Protein AF-D7UWN8-F1 (afdb_monomer)

Solvent-accessible surface area (backbone atoms only — not comparable to full-atom values): 7607 Å² total; per-residue (Å²): 136,83,93,73,62,66,60,75,59,48,50,57,53,52,52,52,53,51,51,53,51,52,51,51,53,51,54,52,52,52,53,51,53,53,51,50,54,53,48,54,55,41,51,56,38,53,50,51,31,46,48,70,38,28,57,88,56,80,45,78,46,80,75,50,75,49,68,49,99,89,58,34,33,40,41,31,31,25,33,66,93,35,80,71,32,24,37,37,37,47,28,50,83,90,56,77,52,41,83,48,66,51,63,29,75,67,37,57,70,33,39,30,81,91,27,66,91,53,68,69,37,33,70,59,55,53,52,55,53,52,56,65,70,75,108

Structure (mmCIF, N/CA/C/O backbone):
data_AF-D7UWN8-F1
#
_entry.id   AF-D7UWN8-F1
#
loop_
_atom_site.group_PDB
_atom_site.id
_atom_site.type_symbol
_atom_site.label_atom_id
_atom_site.label_alt_id
_atom_site.label_comp_id
_atom_site.label_asym_id
_atom_site.label_entity_id
_atom_site.label_seq_id
_atom_site.pdbx_PDB_ins_code
_atom_site.Cartn_x
_atom_site.Cartn_y
_atom_site.Cartn_z
_atom_site.occupancy
_atom_site.B_iso_or_equiv
_atom_site.auth_seq_id
_atom_site.auth_comp_id
_atom_site.auth_asym_id
_atom_site.auth_atom_id
_atom_site.pdbx_PDB_model_num
ATOM 1 N N . MET A 1 1 ? 42.105 -10.490 -56.380 1.00 43.16 1 MET A N 1
ATOM 2 C CA . MET A 1 1 ? 40.984 -9.986 -55.557 1.00 43.16 1 MET A CA 1
ATOM 3 C C . MET A 1 1 ? 41.370 -10.121 -54.083 1.00 43.16 1 MET A C 1
ATOM 5 O O . MET A 1 1 ? 41.343 -11.221 -53.554 1.00 43.16 1 MET A O 1
ATOM 9 N N . LYS A 1 2 ? 41.886 -9.057 -53.446 1.00 44.09 2 LYS A N 1
ATOM 10 C CA . LYS A 1 2 ? 42.324 -9.095 -52.036 1.00 44.09 2 LYS A CA 1
ATOM 11 C C . LYS A 1 2 ? 41.162 -8.644 -51.147 1.00 44.09 2 LYS A C 1
ATOM 13 O O . LYS A 1 2 ? 40.975 -7.447 -50.966 1.00 44.09 2 LYS A O 1
ATOM 18 N N . LEU A 1 3 ? 40.406 -9.588 -50.585 1.00 56.59 3 LEU A N 1
ATOM 19 C CA . LEU A 1 3 ? 39.522 -9.336 -49.440 1.00 56.59 3 LEU A CA 1
ATOM 20 C C . LEU A 1 3 ? 40.404 -9.047 -48.214 1.00 56.59 3 LEU A C 1
ATOM 22 O O . LEU A 1 3 ? 40.681 -9.928 -47.408 1.00 56.59 3 LEU A O 1
ATOM 26 N N . LYS A 1 4 ? 40.961 -7.835 -48.125 1.00 58.00 4 LYS A N 1
ATOM 27 C CA . LYS A 1 4 ? 41.888 -7.451 -47.056 1.00 58.00 4 LYS A CA 1
ATOM 28 C C . LYS A 1 4 ? 41.197 -6.489 -46.087 1.00 58.00 4 LYS A C 1
ATOM 30 O O . LYS A 1 4 ? 40.949 -5.342 -46.424 1.00 58.00 4 LYS A O 1
ATOM 35 N N . ASN A 1 5 ? 41.015 -6.964 -44.853 1.00 61.62 5 ASN A N 1
ATOM 36 C CA . ASN A 1 5 ? 40.920 -6.193 -43.604 1.00 61.62 5 ASN A CA 1
ATOM 37 C C . ASN A 1 5 ? 39.628 -5.437 -43.240 1.00 61.62 5 ASN A C 1
ATOM 39 O O . ASN A 1 5 ? 39.667 -4.679 -42.272 1.00 61.62 5 ASN A O 1
ATOM 43 N N . ASN A 1 6 ? 38.477 -5.698 -43.861 1.00 63.41 6 ASN A N 1
ATOM 44 C CA . ASN A 1 6 ? 37.209 -5.099 -43.399 1.00 63.41 6 ASN A CA 1
ATOM 45 C C . ASN A 1 6 ? 36.906 -5.471 -41.929 1.00 63.41 6 ASN A C 1
ATOM 47 O O . ASN A 1 6 ? 36.439 -4.642 -41.156 1.00 63.41 6 ASN A O 1
ATOM 51 N N . TYR A 1 7 ? 37.298 -6.677 -41.498 1.00 69.06 7 TYR A N 1
ATOM 52 C CA . TYR A 1 7 ? 37.172 -7.140 -40.111 1.00 69.06 7 TYR A CA 1
ATOM 53 C C . TYR A 1 7 ? 37.926 -6.281 -39.086 1.00 69.06 7 TYR A C 1
ATOM 55 O O . TYR A 1 7 ? 37.466 -6.159 -37.959 1.00 69.06 7 TYR A O 1
ATOM 63 N N . ARG A 1 8 ? 39.042 -5.630 -39.452 1.00 75.44 8 ARG A N 1
ATOM 64 C CA . ARG A 1 8 ? 39.801 -4.781 -38.509 1.00 75.44 8 ARG A CA 1
ATOM 65 C C . ARG A 1 8 ? 39.021 -3.529 -38.097 1.00 75.44 8 ARG A C 1
ATOM 67 O O . ARG A 1 8 ? 39.285 -2.995 -37.029 1.00 75.44 8 ARG A O 1
ATOM 74 N N . ILE A 1 9 ? 38.072 -3.089 -38.928 1.00 78.94 9 ILE A N 1
ATOM 75 C CA . ILE A 1 9 ? 37.177 -1.954 -38.659 1.00 78.94 9 ILE A CA 1
ATOM 76 C C . ILE A 1 9 ? 35.808 -2.450 -38.164 1.00 78.94 9 ILE A C 1
ATOM 78 O O . ILE A 1 9 ? 35.222 -1.848 -37.273 1.00 78.94 9 ILE A O 1
ATOM 82 N N . ILE A 1 10 ? 35.313 -3.581 -38.676 1.00 84.75 10 ILE A N 1
ATOM 83 C CA . ILE A 1 10 ? 34.007 -4.141 -38.288 1.00 84.75 10 ILE A CA 1
ATOM 84 C C . ILE A 1 10 ? 34.018 -4.704 -36.855 1.00 84.75 10 ILE A C 1
ATOM 86 O O . ILE A 1 10 ? 33.056 -4.502 -36.120 1.00 84.75 10 ILE A O 1
ATOM 90 N N . ILE A 1 11 ? 35.096 -5.376 -36.431 1.00 87.12 11 ILE A N 1
ATOM 91 C CA . ILE A 1 11 ? 35.210 -5.960 -35.082 1.00 87.12 11 ILE A CA 1
ATOM 92 C C . ILE A 1 11 ? 35.078 -4.905 -33.969 1.00 87.12 11 ILE A C 1
ATOM 94 O O . ILE A 1 11 ? 34.261 -5.126 -33.076 1.00 87.12 11 ILE A O 1
ATOM 98 N N . PRO A 1 12 ? 35.806 -3.766 -33.980 1.00 87.06 12 PRO A N 1
ATOM 99 C CA . PRO A 1 12 ? 35.641 -2.763 -32.931 1.00 87.06 12 PRO A CA 1
ATOM 100 C C . PRO A 1 12 ? 34.242 -2.135 -32.943 1.00 87.06 12 PRO A C 1
ATOM 102 O O . PRO A 1 12 ? 33.688 -1.922 -31.873 1.00 87.06 12 PRO A O 1
ATOM 105 N N . ILE A 1 13 ? 33.626 -1.927 -34.115 1.00 89.50 13 ILE A N 1
ATOM 106 C CA . ILE A 1 13 ? 32.245 -1.420 -34.211 1.00 89.50 13 ILE A CA 1
ATOM 107 C C . ILE A 1 13 ? 31.258 -2.397 -33.555 1.00 89.50 13 ILE A C 1
ATOM 109 O O . ILE A 1 13 ? 30.434 -1.985 -32.740 1.00 89.50 13 ILE A O 1
ATOM 113 N N . LEU A 1 14 ? 31.363 -3.694 -33.858 1.00 90.69 14 LEU A N 1
ATOM 114 C CA . LEU A 1 14 ? 30.528 -4.727 -33.235 1.00 90.69 14 LEU A CA 1
ATOM 115 C C . LEU A 1 14 ? 30.757 -4.810 -31.722 1.00 90.69 14 LEU A C 1
ATOM 117 O O . LEU A 1 14 ? 29.793 -4.926 -30.969 1.00 90.69 14 LEU A O 1
ATOM 121 N N . ALA A 1 15 ? 32.008 -4.705 -31.271 1.00 90.31 15 ALA A N 1
ATOM 122 C CA . ALA A 1 15 ? 32.336 -4.687 -29.849 1.00 90.31 15 ALA A CA 1
ATOM 123 C C . ALA A 1 15 ? 31.722 -3.469 -29.138 1.00 90.31 15 ALA A C 1
ATOM 125 O O . ALA A 1 15 ? 31.146 -3.617 -28.063 1.00 90.31 15 ALA A O 1
ATOM 126 N N . THR A 1 16 ? 31.771 -2.280 -29.748 1.00 90.88 16 THR A N 1
ATOM 127 C CA . THR A 1 16 ? 31.125 -1.076 -29.207 1.00 90.88 16 THR A CA 1
ATOM 128 C C . THR A 1 16 ? 29.606 -1.231 -29.127 1.00 90.88 16 THR A C 1
ATOM 130 O O . THR A 1 16 ? 29.025 -0.899 -28.096 1.00 90.88 16 THR A O 1
ATOM 133 N N . ILE A 1 17 ? 28.959 -1.782 -30.161 1.00 92.81 17 ILE A N 1
ATOM 134 C CA . ILE A 1 17 ? 27.511 -2.058 -30.145 1.00 92.81 17 ILE A CA 1
ATOM 135 C C . ILE A 1 17 ? 27.161 -3.022 -29.004 1.00 92.81 17 ILE A C 1
ATOM 137 O O . ILE A 1 17 ? 26.215 -2.772 -28.257 1.00 92.81 17 ILE A O 1
ATOM 141 N N . LEU A 1 18 ? 27.951 -4.084 -28.825 1.00 93.00 18 LEU A N 1
ATOM 142 C CA . LEU A 1 18 ? 27.753 -5.053 -27.748 1.00 93.00 18 LEU A CA 1
ATOM 143 C C . LEU A 1 18 ? 27.838 -4.386 -26.364 1.00 93.00 18 LEU A C 1
ATOM 145 O O . LEU A 1 18 ? 26.988 -4.629 -25.513 1.00 93.00 18 LEU A O 1
ATOM 149 N N . ILE A 1 19 ? 28.820 -3.502 -26.153 1.00 92.69 19 ILE A N 1
ATOM 150 C CA . ILE A 1 19 ? 28.983 -2.757 -24.895 1.00 92.69 19 ILE A CA 1
ATOM 151 C C . ILE A 1 19 ? 27.768 -1.861 -24.624 1.00 92.69 19 ILE A C 1
ATOM 153 O O . ILE A 1 19 ? 27.266 -1.851 -23.503 1.00 92.69 19 ILE A O 1
ATOM 157 N N . VAL A 1 20 ? 27.256 -1.144 -25.631 1.00 92.81 20 VAL A N 1
ATOM 158 C CA . VAL A 1 20 ? 26.068 -0.283 -25.471 1.00 92.81 20 VAL A CA 1
ATOM 159 C C . VAL A 1 20 ? 24.833 -1.103 -25.090 1.00 92.81 20 VAL A C 1
ATOM 161 O O .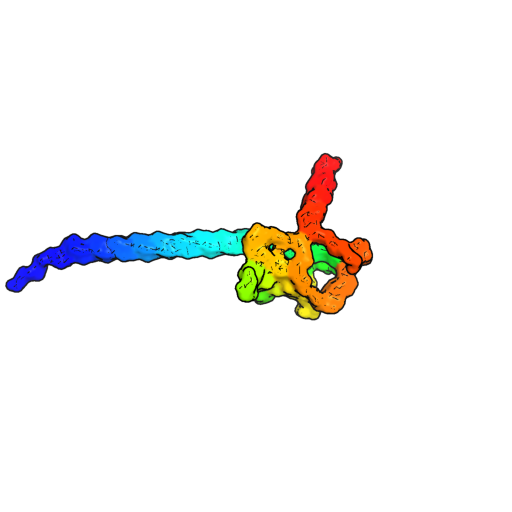 VAL A 1 20 ? 24.095 -0.697 -24.194 1.00 92.81 20 VAL A O 1
ATOM 164 N N . ILE A 1 21 ? 24.628 -2.270 -25.709 1.00 93.19 21 ILE A N 1
ATOM 165 C CA . ILE A 1 21 ? 23.515 -3.173 -25.374 1.00 93.19 21 ILE A CA 1
ATOM 166 C C . ILE A 1 21 ? 23.639 -3.675 -23.931 1.00 93.19 21 ILE A C 1
ATOM 168 O O . ILE A 1 21 ? 22.659 -3.640 -23.188 1.00 93.19 21 ILE A O 1
ATOM 172 N N . LEU A 1 22 ? 24.836 -4.098 -23.511 1.00 93.19 22 LEU A N 1
ATOM 173 C CA . LEU A 1 22 ? 25.078 -4.576 -22.146 1.00 93.19 22 LEU A CA 1
ATOM 174 C C . LEU A 1 22 ? 24.841 -3.476 -21.102 1.00 93.19 22 LEU A C 1
ATOM 176 O O . LEU A 1 22 ? 24.178 -3.721 -20.096 1.00 93.19 22 LEU A O 1
ATOM 180 N N . LEU A 1 23 ? 25.328 -2.255 -21.352 1.00 92.50 23 LEU A N 1
ATOM 181 C CA . LEU A 1 23 ? 25.104 -1.108 -20.467 1.00 92.50 23 LEU A CA 1
ATOM 182 C C . LEU A 1 23 ? 23.622 -0.712 -20.406 1.00 92.50 23 LEU A C 1
ATOM 184 O O . LEU A 1 23 ? 23.109 -0.441 -19.321 1.00 92.50 23 LEU A O 1
ATOM 188 N N . GLY A 1 24 ? 22.926 -0.711 -21.548 1.00 90.88 24 GLY A N 1
ATOM 189 C CA . GLY A 1 24 ? 21.490 -0.438 -21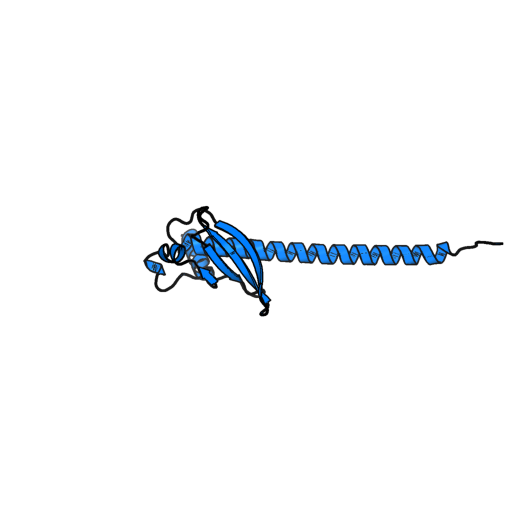.617 1.00 90.88 24 GLY A CA 1
ATOM 190 C C . GLY A 1 24 ? 20.665 -1.470 -20.847 1.00 90.88 24 GLY A C 1
ATOM 191 O O . GLY A 1 24 ? 19.816 -1.096 -20.038 1.00 90.88 24 GLY A O 1
ATOM 192 N N . GLY A 1 25 ? 20.969 -2.758 -21.034 1.00 91.50 25 GLY A N 1
ATOM 193 C CA . GLY A 1 25 ? 20.330 -3.852 -20.301 1.00 91.50 25 GLY A CA 1
ATOM 194 C C . GLY A 1 25 ? 20.568 -3.765 -18.793 1.00 91.50 25 GLY A C 1
ATOM 195 O O . GLY A 1 25 ? 19.623 -3.879 -18.015 1.00 91.50 25 GLY A O 1
ATOM 196 N N . TRP A 1 26 ? 21.802 -3.481 -18.368 1.00 92.31 26 TRP A N 1
ATOM 197 C CA . TRP A 1 26 ? 22.127 -3.303 -16.950 1.00 92.31 26 TRP A CA 1
ATOM 198 C C . TRP A 1 26 ? 21.384 -2.118 -16.317 1.00 92.31 26 TRP A C 1
ATOM 200 O O . TRP A 1 26 ? 20.832 -2.246 -15.224 1.00 92.31 26 TRP A O 1
ATOM 210 N N . HIS A 1 27 ? 21.313 -0.980 -17.014 1.00 90.44 27 HIS A N 1
ATOM 211 C CA . HIS A 1 27 ? 20.596 0.206 -16.535 1.00 90.44 27 HIS A CA 1
ATOM 212 C C . HIS A 1 27 ? 19.090 -0.035 -16.389 1.00 90.44 27 HIS A C 1
ATOM 214 O O . HIS A 1 27 ? 18.497 0.369 -15.389 1.00 90.44 27 HIS A O 1
ATOM 220 N N . MET A 1 28 ? 18.470 -0.716 -17.359 1.00 89.19 28 MET A N 1
ATOM 221 C CA . MET A 1 28 ? 17.060 -1.107 -17.271 1.00 89.19 28 MET A CA 1
ATOM 222 C C . MET A 1 28 ? 16.809 -2.042 -16.089 1.00 89.19 28 MET A C 1
ATOM 224 O O . MET A 1 28 ? 15.899 -1.789 -15.304 1.00 89.19 28 MET A O 1
ATOM 228 N N . HIS A 1 29 ? 17.650 -3.064 -15.922 1.00 89.00 29 HIS A N 1
ATOM 229 C CA . HIS A 1 29 ? 17.496 -4.030 -14.840 1.00 89.00 29 HIS A CA 1
ATOM 230 C C . HIS A 1 29 ? 17.622 -3.378 -13.457 1.00 89.00 29 HIS A C 1
ATOM 232 O O . HIS A 1 29 ? 16.833 -3.655 -12.559 1.00 89.00 29 HIS A O 1
ATOM 238 N N . LYS A 1 30 ? 18.571 -2.449 -13.287 1.00 89.50 30 LYS A N 1
ATOM 239 C CA . LYS A 1 30 ? 18.717 -1.702 -12.033 1.00 89.50 30 LYS A CA 1
ATOM 240 C C . LYS A 1 30 ? 17.470 -0.868 -11.710 1.00 89.50 30 LYS A C 1
ATOM 242 O O . LYS A 1 30 ? 17.014 -0.874 -10.571 1.00 89.50 30 LYS A O 1
ATOM 247 N N . LYS A 1 31 ? 16.901 -0.180 -12.705 1.00 87.00 31 LYS A N 1
ATOM 248 C CA . LYS A 1 31 ? 15.661 0.595 -12.527 1.00 87.00 31 LYS A CA 1
ATOM 249 C C . LYS A 1 31 ? 14.468 -0.280 -12.152 1.00 87.00 31 LYS A C 1
ATOM 251 O O . LYS A 1 31 ? 13.633 0.139 -11.357 1.00 87.00 31 LYS A O 1
ATOM 256 N N . GLU A 1 32 ? 14.380 -1.469 -12.736 1.00 87.12 32 GLU A N 1
ATOM 257 C CA . GLU A 1 32 ? 13.332 -2.436 -12.418 1.00 87.12 32 GLU A CA 1
ATOM 258 C C . GLU A 1 32 ? 13.437 -2.899 -10.960 1.00 87.12 32 GLU A C 1
ATOM 260 O O . GLU A 1 32 ? 12.459 -2.793 -10.225 1.00 87.12 32 GLU A O 1
ATOM 265 N N . GLN A 1 33 ? 14.640 -3.259 -10.498 1.00 88.56 33 GLN A N 1
ATOM 266 C CA . GLN A 1 33 ? 14.876 -3.618 -9.094 1.00 88.56 33 GLN A CA 1
ATOM 267 C C . GLN A 1 33 ? 14.539 -2.479 -8.119 1.00 88.56 33 GLN A C 1
ATOM 269 O O . GLN A 1 33 ? 13.932 -2.709 -7.074 1.00 88.56 33 GLN A O 1
ATOM 274 N N . GLU A 1 34 ? 14.916 -1.238 -8.442 1.00 85.94 34 GLU A N 1
ATOM 275 C CA . GLU A 1 34 ? 14.570 -0.070 -7.621 1.00 85.94 34 GLU A CA 1
A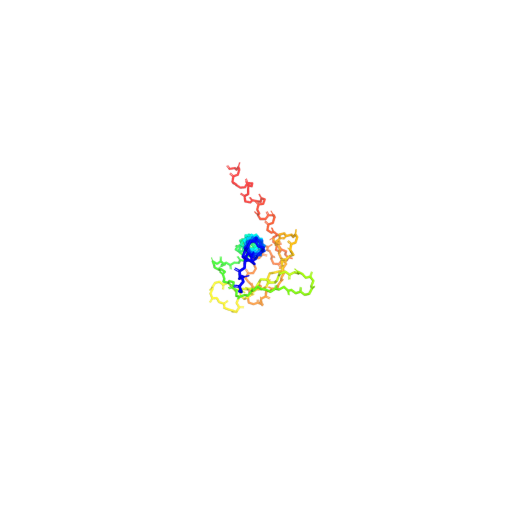TOM 276 C C . GLU A 1 34 ? 13.047 0.115 -7.529 1.00 85.94 34 GLU A C 1
ATOM 278 O O . GLU A 1 34 ? 12.515 0.361 -6.444 1.00 85.94 34 GLU A O 1
ATOM 283 N N . LYS A 1 35 ? 12.332 -0.063 -8.646 1.00 85.56 35 LYS A N 1
ATOM 284 C CA . LYS A 1 35 ? 10.868 0.013 -8.691 1.00 85.56 35 LYS A CA 1
ATOM 285 C C . LYS A 1 35 ? 10.215 -1.088 -7.853 1.0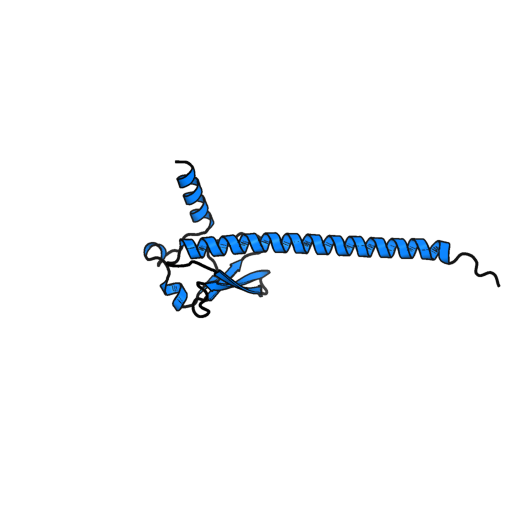0 85.56 35 LYS A C 1
ATOM 287 O O . LYS A 1 35 ? 9.294 -0.794 -7.093 1.00 85.56 35 LYS A O 1
ATOM 292 N N . GLU A 1 36 ? 10.690 -2.327 -7.958 1.00 88.19 36 GLU A N 1
ATOM 293 C CA . GLU A 1 36 ? 10.198 -3.450 -7.151 1.00 88.19 36 GLU A CA 1
ATOM 294 C C . GLU A 1 36 ? 10.403 -3.201 -5.654 1.00 88.19 36 GLU A C 1
ATOM 296 O O . GLU A 1 36 ? 9.471 -3.354 -4.866 1.00 88.19 36 GLU A O 1
ATOM 301 N N . ALA A 1 37 ? 11.587 -2.729 -5.253 1.00 89.62 37 ALA A N 1
ATOM 302 C CA . ALA A 1 37 ? 11.880 -2.424 -3.855 1.00 89.62 37 ALA A CA 1
ATOM 303 C C . ALA A 1 37 ? 10.975 -1.312 -3.294 1.00 89.62 37 ALA A C 1
ATOM 305 O O . ALA A 1 37 ? 10.499 -1.403 -2.157 1.00 89.62 37 ALA A O 1
ATOM 306 N N . ILE A 1 38 ? 10.708 -0.266 -4.087 1.00 89.00 38 ILE A N 1
ATOM 307 C CA . ILE A 1 38 ? 9.757 0.790 -3.717 1.00 89.00 38 ILE A CA 1
ATOM 308 C C . ILE A 1 38 ? 8.357 0.196 -3.557 1.00 89.00 38 ILE A C 1
ATOM 310 O O . ILE A 1 38 ? 7.704 0.452 -2.549 1.00 89.00 38 ILE A O 1
ATOM 314 N N . LEU A 1 39 ? 7.905 -0.624 -4.502 1.00 90.75 39 LEU A N 1
ATOM 315 C CA . LEU A 1 39 ? 6.575 -1.220 -4.467 1.00 90.75 39 LEU A CA 1
ATOM 316 C C . LEU A 1 39 ? 6.373 -2.137 -3.250 1.00 90.75 39 LEU A C 1
ATOM 318 O O . LEU A 1 39 ? 5.363 -2.015 -2.558 1.00 90.75 39 LEU A O 1
ATOM 322 N N . GLU A 1 40 ? 7.333 -3.007 -2.941 1.00 93.75 40 GLU A N 1
ATOM 323 C CA . GLU A 1 40 ? 7.261 -3.902 -1.777 1.00 93.75 40 GLU A CA 1
ATOM 324 C C . GLU A 1 40 ? 7.202 -3.127 -0.454 1.00 93.75 40 GLU A C 1
ATOM 326 O O . GLU A 1 40 ? 6.438 -3.463 0.462 1.00 93.75 40 GLU A O 1
ATOM 331 N N . LYS A 1 41 ? 7.933 -2.009 -0.370 1.00 95.12 41 LYS A N 1
ATOM 332 C CA . LYS A 1 41 ? 7.828 -1.086 0.764 1.00 95.12 41 LYS A CA 1
ATOM 333 C C . LYS A 1 41 ? 6.417 -0.505 0.885 1.00 95.12 41 LYS A C 1
ATOM 335 O O . LYS A 1 41 ? 5.905 -0.401 1.998 1.00 95.12 41 LYS A O 1
ATOM 340 N N . GLN A 1 42 ? 5.780 -0.126 -0.220 1.00 96.88 42 GLN A N 1
ATOM 341 C CA . GLN A 1 42 ? 4.429 0.447 -0.198 1.00 96.88 42 GLN A CA 1
ATOM 342 C C . GLN A 1 42 ? 3.379 -0.607 0.165 1.00 96.88 42 GLN A C 1
ATOM 344 O O . GLN A 1 42 ? 2.537 -0.342 1.022 1.00 96.88 42 GLN A O 1
ATOM 349 N N . LYS A 1 43 ? 3.494 -1.832 -0.364 1.00 97.12 43 LYS A N 1
ATOM 350 C CA . LYS A 1 43 ? 2.657 -2.975 0.038 1.00 97.12 43 LYS A CA 1
ATOM 351 C C . LYS A 1 43 ? 2.712 -3.212 1.547 1.00 97.12 43 LYS A C 1
ATOM 353 O O . LYS A 1 43 ? 1.677 -3.211 2.207 1.00 97.12 43 LYS A O 1
ATOM 358 N N . SER A 1 44 ? 3.915 -3.264 2.122 1.00 97.19 44 SER A N 1
ATOM 359 C CA . SER A 1 44 ? 4.103 -3.431 3.573 1.00 97.19 44 SER A CA 1
ATOM 360 C C . SER A 1 44 ? 3.396 -2.343 4.396 1.00 97.19 44 SER A C 1
ATOM 362 O O . SER A 1 44 ? 2.872 -2.595 5.482 1.00 97.19 44 SER A O 1
ATOM 364 N N . ARG A 1 45 ? 3.361 -1.107 3.886 1.00 98.19 45 ARG A N 1
ATOM 365 C CA . ARG A 1 45 ? 2.687 0.019 4.547 1.00 98.19 45 ARG A CA 1
ATOM 366 C C . ARG A 1 45 ? 1.171 -0.048 4.427 1.00 98.19 45 ARG A C 1
ATOM 368 O O . ARG A 1 45 ? 0.487 0.244 5.405 1.00 98.19 45 ARG A O 1
ATOM 375 N N . ILE A 1 46 ? 0.663 -0.449 3.265 1.00 98.50 46 ILE A N 1
ATOM 376 C CA . ILE A 1 46 ? -0.762 -0.719 3.038 1.00 98.50 46 ILE A CA 1
ATOM 377 C C . ILE A 1 46 ? -1.233 -1.826 3.988 1.00 98.50 46 ILE A C 1
ATOM 379 O O . ILE A 1 46 ? -2.250 -1.681 4.665 1.00 98.50 46 ILE A O 1
ATOM 383 N N . GLU A 1 47 ? -0.450 -2.897 4.119 1.00 98.44 47 GLU A N 1
ATOM 384 C CA . GLU A 1 47 ? -0.750 -3.991 5.037 1.00 98.44 47 GLU A CA 1
ATOM 385 C C . GLU A 1 47 ? -0.800 -3.536 6.495 1.00 98.44 47 GLU A C 1
ATOM 387 O O . GLU A 1 47 ? -1.765 -3.835 7.205 1.00 98.44 47 GLU A O 1
ATOM 392 N N . LEU A 1 48 ? 0.194 -2.759 6.931 1.00 98.38 48 LEU A N 1
ATOM 393 C CA . LEU A 1 48 ? 0.205 -2.180 8.270 1.00 98.38 48 LEU A CA 1
ATOM 394 C C . LEU A 1 48 ? -1.025 -1.295 8.517 1.00 98.38 48 LEU A C 1
ATOM 396 O O . LEU A 1 48 ? -1.639 -1.386 9.579 1.00 98.38 48 LEU A O 1
ATOM 400 N N . PHE A 1 49 ? -1.403 -0.465 7.545 1.00 98.56 49 PHE A N 1
ATOM 401 C CA . PHE A 1 49 ? -2.566 0.411 7.646 1.00 98.56 49 PHE A CA 1
ATOM 402 C C . PHE A 1 49 ? -3.867 -0.366 7.849 1.00 98.56 49 PHE A C 1
ATOM 404 O O . PHE A 1 49 ? -4.591 -0.072 8.804 1.00 98.56 49 PHE A O 1
ATOM 411 N N . TYR A 1 50 ? -4.154 -1.362 7.005 1.00 98.50 50 TYR A N 1
ATOM 412 C CA . TYR A 1 50 ? -5.395 -2.133 7.110 1.00 98.50 50 TYR A CA 1
ATOM 413 C C . TYR A 1 50 ? -5.428 -2.978 8.385 1.00 98.50 50 TYR A C 1
ATOM 415 O O . TYR A 1 50 ? -6.400 -2.913 9.133 1.00 98.50 50 TYR A O 1
ATOM 423 N N . LYS A 1 51 ? -4.340 -3.687 8.719 1.00 98.00 51 LYS A N 1
ATOM 424 C CA . LYS A 1 51 ? -4.259 -4.475 9.965 1.00 98.00 51 LYS A CA 1
ATOM 425 C C . LYS A 1 51 ? -4.417 -3.626 11.225 1.00 98.00 51 LYS A C 1
ATOM 427 O O . LYS A 1 51 ? -4.950 -4.094 12.234 1.00 98.00 51 LYS A O 1
ATOM 432 N N . TYR A 1 52 ? -3.938 -2.385 11.197 1.00 97.81 52 TYR A N 1
ATOM 433 C CA . TYR A 1 52 ? -4.043 -1.495 12.343 1.00 97.81 52 TYR A CA 1
ATOM 434 C C . TYR A 1 52 ? -5.421 -0.840 12.447 1.00 97.81 52 TYR A C 1
ATOM 436 O O . TYR A 1 52 ? -5.969 -0.786 13.546 1.00 97.81 52 TYR A O 1
ATOM 444 N N . ASN A 1 53 ? -5.980 -0.340 11.343 1.00 98.25 53 ASN A N 1
ATOM 445 C CA . ASN A 1 53 ? -7.193 0.480 11.376 1.00 98.25 53 ASN A CA 1
ATOM 446 C C . ASN A 1 53 ? -8.501 -0.315 11.273 1.00 98.25 53 ASN A C 1
ATOM 448 O O . ASN A 1 53 ? -9.538 0.201 11.683 1.00 98.25 53 ASN A O 1
ATOM 452 N N . TYR A 1 54 ? -8.462 -1.548 10.769 1.00 98.25 54 TYR A N 1
ATOM 453 C CA . TYR A 1 54 ? -9.649 -2.359 10.500 1.00 98.25 54 TYR A CA 1
ATOM 454 C C . TYR A 1 54 ? -9.674 -3.607 11.388 1.00 98.25 54 TYR A C 1
ATOM 456 O O . TYR A 1 54 ? -8.643 -4.124 11.830 1.00 98.25 54 TYR A O 1
ATOM 464 N N . GLU A 1 55 ? -10.873 -4.079 11.696 1.00 97.88 55 GLU A N 1
ATOM 465 C CA . GLU A 1 55 ? -11.127 -5.260 12.504 1.00 97.88 55 GLU A CA 1
ATOM 466 C C . GLU A 1 55 ? -10.940 -6.532 11.675 1.00 97.88 55 GLU A C 1
ATOM 468 O O . GLU A 1 55 ? -11.406 -6.651 10.546 1.00 97.88 55 GLU A O 1
ATOM 473 N N . GLY A 1 56 ? -10.249 -7.517 12.249 1.00 97.25 56 GLY A N 1
ATOM 474 C CA . GLY A 1 56 ? -10.204 -8.866 11.684 1.00 97.25 56 GLY A CA 1
ATOM 475 C C . GLY A 1 56 ? -9.403 -9.030 10.388 1.00 97.25 56 GLY A C 1
ATOM 476 O O . GLY A 1 56 ? -9.487 -10.097 9.782 1.00 97.25 56 GLY A O 1
ATOM 477 N N . ILE A 1 57 ? -8.605 -8.046 9.965 1.00 98.12 57 ILE A N 1
ATOM 478 C CA . ILE A 1 57 ? -7.732 -8.186 8.790 1.00 98.12 57 ILE A CA 1
ATOM 479 C C . ILE A 1 57 ? -6.564 -9.126 9.105 1.00 98.12 57 ILE A C 1
ATOM 481 O O . ILE A 1 57 ? -5.715 -8.833 9.948 1.00 98.12 57 ILE A O 1
ATOM 485 N N . LYS A 1 58 ? -6.502 -10.261 8.405 1.00 97.00 58 LYS A N 1
ATOM 486 C CA . LYS A 1 58 ? -5.456 -11.286 8.562 1.00 97.00 58 LYS A CA 1
ATOM 487 C C . LYS A 1 58 ? -4.523 -11.339 7.361 1.00 97.00 58 LYS A C 1
ATOM 489 O O . LYS A 1 58 ? -3.312 -11.481 7.536 1.00 97.00 58 LYS A O 1
ATOM 494 N N . LYS A 1 59 ? -5.086 -11.206 6.160 1.00 97.00 59 LYS A N 1
ATOM 495 C CA . LYS A 1 59 ? -4.386 -11.361 4.883 1.00 97.00 59 LYS A CA 1
ATOM 496 C C . LYS A 1 59 ? -4.802 -10.264 3.913 1.00 97.00 59 LYS A C 1
ATOM 498 O O . LYS A 1 59 ? -5.958 -9.851 3.926 1.00 97.00 59 LYS A O 1
ATOM 503 N N . ILE A 1 60 ? -3.861 -9.843 3.077 1.00 98.19 60 ILE A N 1
ATOM 504 C CA . ILE A 1 60 ? -4.089 -8.972 1.925 1.00 98.19 60 ILE A CA 1
ATOM 505 C C . ILE A 1 60 ? -3.660 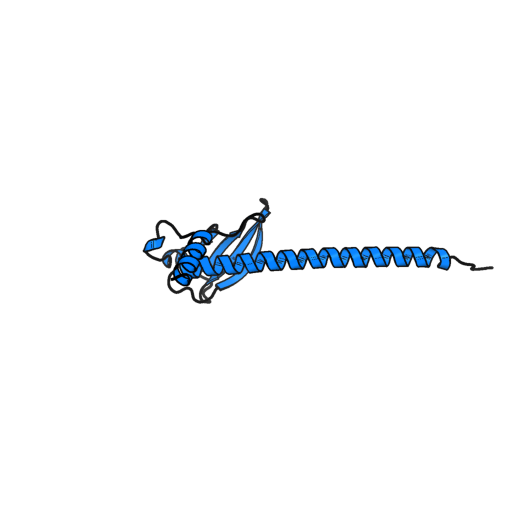-9.718 0.667 1.00 98.19 60 ILE A C 1
ATOM 507 O O . ILE A 1 60 ? -2.616 -10.373 0.665 1.00 98.19 60 ILE A O 1
ATOM 511 N N . THR A 1 61 ? -4.451 -9.590 -0.391 1.00 98.25 61 THR A N 1
ATOM 512 C CA . THR A 1 61 ? -4.122 -10.058 -1.734 1.00 98.25 61 THR A CA 1
ATOM 513 C C . THR A 1 61 ? -4.106 -8.858 -2.670 1.00 98.25 61 THR A C 1
ATOM 515 O O . THR A 1 61 ? -5.110 -8.166 -2.807 1.00 98.25 61 THR A O 1
ATOM 518 N N . TYR A 1 62 ? -2.964 -8.611 -3.307 1.00 97.69 62 TYR A N 1
ATOM 519 C CA . TYR A 1 62 ? -2.822 -7.575 -4.332 1.00 97.69 62 TYR A CA 1
ATOM 520 C C . TYR A 1 62 ? -3.247 -8.133 -5.688 1.00 97.69 62 TYR A C 1
ATOM 522 O O . TYR A 1 62 ? -2.911 -9.274 -6.009 1.00 97.69 62 TYR A O 1
ATOM 530 N N . THR A 1 63 ? -3.975 -7.336 -6.464 1.00 97.50 63 THR A N 1
ATOM 531 C CA . THR A 1 63 ? -4.605 -7.779 -7.718 1.00 97.50 63 THR A CA 1
ATOM 532 C C . THR A 1 63 ? -4.086 -7.036 -8.934 1.00 97.50 63 THR A C 1
ATOM 534 O O . THR A 1 63 ? -3.768 -7.682 -9.930 1.00 97.50 63 THR A O 1
ATOM 537 N N . ASP A 1 64 ? -3.928 -5.719 -8.833 1.00 97.19 64 ASP A N 1
ATOM 538 C CA . ASP A 1 64 ? -3.397 -4.900 -9.913 1.00 97.19 64 ASP A CA 1
ATOM 539 C C . ASP A 1 64 ? -2.583 -3.720 -9.381 1.00 97.19 64 ASP A C 1
ATOM 541 O O . ASP A 1 64 ? -2.717 -3.298 -8.227 1.00 97.19 64 ASP A O 1
ATOM 545 N N . ILE A 1 65 ? -1.691 -3.220 -10.236 1.00 95.12 65 ILE A N 1
ATOM 546 C CA . ILE A 1 65 ? -0.946 -1.990 -10.014 1.00 95.12 65 ILE A CA 1
ATOM 547 C C . ILE A 1 65 ? -0.867 -1.240 -11.334 1.00 95.12 65 ILE A C 1
ATOM 549 O O . ILE A 1 65 ? -0.183 -1.671 -12.267 1.00 95.12 65 ILE A O 1
ATOM 553 N N . HIS A 1 66 ? -1.462 -0.056 -11.372 1.00 94.69 66 HIS A N 1
ATOM 554 C CA . HIS A 1 66 ? -1.396 0.814 -12.537 1.00 94.69 66 HIS A CA 1
ATOM 555 C C . HIS A 1 66 ? -1.063 2.253 -12.143 1.00 94.69 66 HIS A C 1
ATOM 557 O O . HIS A 1 66 ? -1.082 2.637 -10.975 1.00 94.69 66 HIS A O 1
ATOM 563 N N . THR A 1 67 ? -0.687 3.058 -13.134 1.00 94.44 67 THR A N 1
ATOM 564 C CA . THR A 1 67 ? -0.348 4.471 -12.943 1.00 94.44 67 THR A CA 1
ATOM 565 C C . THR A 1 67 ? -1.383 5.325 -13.654 1.00 94.44 67 THR A C 1
ATOM 567 O O . THR A 1 67 ? -1.615 5.150 -14.850 1.00 94.44 67 THR A O 1
ATOM 570 N N . ILE A 1 68 ? -1.991 6.258 -12.929 1.00 93.62 68 ILE A N 1
ATOM 571 C CA . ILE A 1 68 ? -2.955 7.210 -13.495 1.00 93.62 68 ILE A CA 1
ATOM 572 C C . ILE A 1 68 ? -2.231 8.444 -14.074 1.00 93.62 68 ILE A C 1
ATOM 574 O O . ILE A 1 68 ? -1.051 8.646 -13.779 1.00 93.62 68 ILE A O 1
ATOM 578 N N . PRO A 1 69 ? -2.885 9.302 -14.889 1.00 95.62 69 PRO A N 1
ATOM 579 C CA . PRO A 1 69 ? -2.212 10.400 -15.599 1.00 95.62 69 PRO A CA 1
ATOM 580 C C . PRO A 1 69 ? -1.429 11.389 -14.724 1.00 95.62 69 PRO A C 1
ATOM 582 O O . PRO A 1 69 ? -0.512 12.039 -15.217 1.00 95.62 69 PRO A O 1
ATOM 585 N N . THR A 1 70 ? -1.761 11.504 -13.435 1.00 92.75 70 THR A N 1
ATOM 586 C CA . THR A 1 70 ? -1.031 12.339 -12.466 1.00 92.75 70 THR A CA 1
ATOM 587 C C . THR A 1 70 ? 0.307 11.740 -12.026 1.00 92.75 70 THR A C 1
ATOM 589 O O . THR A 1 70 ? 1.064 12.408 -11.330 1.00 92.75 70 THR A O 1
ATOM 592 N N . GLY A 1 71 ? 0.611 10.497 -12.409 1.00 89.94 71 GLY A N 1
ATOM 593 C CA . GLY A 1 71 ? 1.803 9.764 -11.977 1.00 89.94 71 GLY A CA 1
ATOM 594 C C . GLY A 1 71 ? 1.613 8.965 -10.686 1.00 89.94 71 GLY A C 1
ATOM 595 O O . GLY A 1 71 ? 2.522 8.237 -10.294 1.00 89.94 71 GLY A O 1
ATOM 596 N N . THR A 1 72 ? 0.445 9.052 -10.045 1.00 93.75 72 THR A N 1
ATOM 597 C CA . THR A 1 72 ? 0.103 8.264 -8.854 1.00 93.75 72 THR A CA 1
ATOM 598 C C . THR A 1 72 ? -0.017 6.784 -9.214 1.00 93.75 72 THR A C 1
ATOM 600 O O . THR A 1 72 ? -0.660 6.429 -10.205 1.00 93.75 72 THR A O 1
ATOM 603 N N . TYR A 1 73 ? 0.594 5.920 -8.407 1.00 94.62 73 TYR A N 1
ATOM 604 C CA . TYR A 1 73 ? 0.372 4.481 -8.475 1.00 94.62 73 TYR A CA 1
ATOM 605 C C . TYR A 1 73 ? -0.900 4.131 -7.711 1.00 94.62 73 TYR A C 1
ATOM 607 O O . TYR A 1 73 ? -1.019 4.463 -6.534 1.00 94.62 73 TYR A O 1
ATOM 615 N N . VAL A 1 74 ? -1.818 3.436 -8.367 1.00 97.12 74 VAL A N 1
ATOM 616 C CA . VAL A 1 74 ? -2.995 2.834 -7.745 1.00 97.12 74 VAL A CA 1
ATOM 617 C C . VAL A 1 74 ? -2.682 1.360 -7.541 1.00 97.12 74 VAL A C 1
ATOM 619 O O . VAL A 1 74 ? -2.366 0.651 -8.498 1.00 97.12 74 VAL A O 1
ATOM 622 N N . ILE A 1 75 ? -2.686 0.922 -6.283 1.00 97.69 75 ILE A N 1
ATOM 623 C CA . ILE A 1 75 ? -2.458 -0.473 -5.899 1.00 97.69 75 ILE A CA 1
ATOM 624 C C . ILE A 1 75 ? -3.791 -1.055 -5.442 1.00 97.69 75 ILE A C 1
ATOM 626 O O . ILE A 1 75 ? -4.293 -0.686 -4.381 1.00 97.69 75 ILE A O 1
ATOM 630 N N . GLU A 1 76 ? -4.328 -1.986 -6.219 1.00 98.38 76 GLU A N 1
ATOM 631 C CA . GLU A 1 76 ? -5.617 -2.620 -5.958 1.00 98.38 76 GLU A CA 1
ATOM 632 C C . GLU A 1 76 ? -5.440 -3.946 -5.220 1.00 98.38 76 GLU A C 1
ATOM 634 O O . GLU A 1 76 ? -4.498 -4.719 -5.457 1.00 98.38 76 GLU A O 1
ATOM 639 N N . GLY A 1 77 ? -6.387 -4.274 -4.353 1.00 98.50 77 GLY A N 1
ATOM 640 C CA . GLY A 1 77 ? -6.394 -5.552 -3.666 1.00 98.50 77 GLY A CA 1
ATOM 641 C C . GLY A 1 77 ? -7.665 -5.816 -2.887 1.00 98.50 77 GLY A C 1
ATOM 642 O O . GLY A 1 77 ? -8.616 -5.043 -2.897 1.00 98.50 77 GLY A O 1
ATOM 643 N N . TYR A 1 78 ? -7.666 -6.939 -2.185 1.00 98.69 78 TYR A N 1
ATOM 644 C CA . TYR A 1 78 ? -8.729 -7.314 -1.266 1.00 98.69 78 TYR A CA 1
ATOM 645 C C . TYR A 1 78 ? -8.161 -7.996 -0.026 1.00 98.69 78 TYR A C 1
ATOM 647 O O . TYR A 1 78 ? -7.003 -8.427 0.001 1.00 98.69 78 TYR A O 1
ATOM 655 N N . VAL A 1 79 ? -8.962 -8.071 1.032 1.00 98.56 79 VAL A N 1
ATOM 656 C CA . VAL A 1 79 ? -8.545 -8.644 2.317 1.00 98.56 79 VAL A CA 1
ATOM 657 C C . VAL A 1 79 ? -9.235 -9.976 2.600 1.00 98.56 79 VAL A C 1
ATOM 659 O O . VAL A 1 79 ? -10.301 -10.269 2.077 1.00 98.56 79 VAL A O 1
ATOM 662 N N . ASN A 1 80 ? -8.622 -10.791 3.461 1.00 98.06 80 ASN A N 1
ATOM 663 C CA . ASN A 1 80 ? -9.200 -12.028 4.009 1.00 98.06 80 ASN A CA 1
ATOM 664 C C . ASN A 1 80 ? -9.707 -13.048 2.976 1.00 98.06 80 ASN A C 1
ATOM 666 O O . ASN A 1 80 ? -10.594 -13.837 3.280 1.00 98.06 80 ASN A O 1
ATOM 670 N N . ASP A 1 81 ? -9.097 -13.065 1.791 1.00 97.56 81 ASP A N 1
ATOM 671 C CA . ASP A 1 81 ? -9.514 -13.917 0.676 1.00 97.56 81 ASP A CA 1
ATOM 672 C C . ASP A 1 81 ? -10.949 -13.658 0.175 1.00 97.56 81 ASP A C 1
ATOM 674 O O . ASP A 1 81 ? -11.535 -14.508 -0.491 1.00 97.56 81 ASP A O 1
ATOM 678 N N . ASP A 1 82 ? -11.485 -12.468 0.455 1.00 98.12 82 ASP A N 1
ATOM 679 C CA . ASP A 1 82 ? -12.832 -12.048 0.085 1.00 98.12 82 ASP A CA 1
ATOM 680 C C . ASP A 1 82 ? -12.785 -10.885 -0.926 1.00 98.12 82 ASP A C 1
ATOM 682 O O . ASP A 1 82 ? -12.452 -9.760 -0.545 1.00 98.12 82 ASP A O 1
ATOM 686 N N . PRO A 1 83 ? -13.109 -11.127 -2.211 1.00 97.12 83 PRO A N 1
ATOM 687 C CA . PRO A 1 83 ? -13.119 -10.091 -3.244 1.00 97.12 83 PRO A CA 1
ATOM 688 C C . PRO A 1 83 ? -14.123 -8.952 -3.013 1.00 97.12 83 PRO A C 1
ATOM 690 O O . PRO A 1 83 ? -13.980 -7.902 -3.642 1.00 97.12 83 PRO A O 1
ATOM 693 N N . GLU A 1 84 ? -15.131 -9.128 -2.148 1.00 98.19 84 GLU A N 1
ATOM 694 C CA . GLU A 1 84 ? -16.051 -8.042 -1.783 1.00 98.19 84 GLU A CA 1
ATOM 695 C C . GLU A 1 84 ? -15.359 -7.022 -0.873 1.00 98.19 84 GLU A C 1
ATOM 697 O O . GLU A 1 84 ? -15.631 -5.828 -0.966 1.00 98.19 84 GLU A O 1
ATOM 702 N N . LEU A 1 85 ? -14.376 -7.454 -0.076 1.00 98.56 85 LEU A N 1
ATOM 703 C CA . LEU A 1 85 ? -13.589 -6.602 0.816 1.00 98.56 85 LEU A CA 1
ATOM 704 C C . LEU A 1 85 ? -12.396 -5.961 0.090 1.00 98.56 85 LEU A C 1
ATOM 706 O O . LEU A 1 85 ? -11.234 -6.109 0.488 1.00 98.56 85 LEU A O 1
ATOM 710 N N . LYS A 1 86 ? -12.685 -5.261 -1.006 1.00 98.44 86 LYS A N 1
ATOM 711 C CA . LYS A 1 86 ? -11.683 -4.638 -1.883 1.00 98.44 86 LYS A CA 1
ATOM 712 C C . LYS A 1 86 ? -11.272 -3.234 -1.455 1.00 98.44 86 LYS A C 1
ATOM 714 O O . LYS A 1 86 ? -12.046 -2.512 -0.814 1.00 98.44 86 LYS A O 1
ATOM 719 N N . PHE A 1 87 ? -10.073 -2.851 -1.875 1.00 98.69 87 PHE A N 1
ATOM 720 C CA . PHE A 1 87 ? -9.508 -1.524 -1.724 1.00 98.69 87 PHE A CA 1
ATOM 721 C C . PHE A 1 87 ? -8.636 -1.121 -2.911 1.00 98.69 87 PHE A C 1
ATOM 723 O O . PHE A 1 87 ? -8.013 -1.972 -3.547 1.00 98.69 87 PHE A O 1
ATOM 730 N N . ASP A 1 88 ? -8.483 0.192 -3.047 1.00 97.88 88 ASP A N 1
ATOM 731 C CA . ASP A 1 88 ? -7.467 0.843 -3.861 1.00 97.88 88 ASP A CA 1
ATOM 732 C C . ASP A 1 88 ? -6.595 1.683 -2.928 1.00 97.88 88 ASP A C 1
ATOM 734 O O . ASP A 1 88 ? -7.095 2.337 -2.010 1.00 97.88 88 ASP A O 1
ATOM 738 N N . ALA A 1 89 ? -5.283 1.651 -3.124 1.00 98.12 89 ALA A N 1
ATOM 739 C CA . ALA A 1 89 ? -4.334 2.441 -2.358 1.00 98.12 89 ALA A CA 1
ATOM 740 C C . ALA A 1 89 ? -3.579 3.392 -3.285 1.00 98.12 89 ALA A C 1
ATOM 742 O O . ALA A 1 89 ? -2.813 2.951 -4.146 1.00 98.12 89 ALA A O 1
ATOM 743 N N . ASP A 1 90 ? -3.758 4.691 -3.057 1.00 97.06 90 ASP A N 1
ATOM 744 C CA . ASP A 1 90 ? -3.0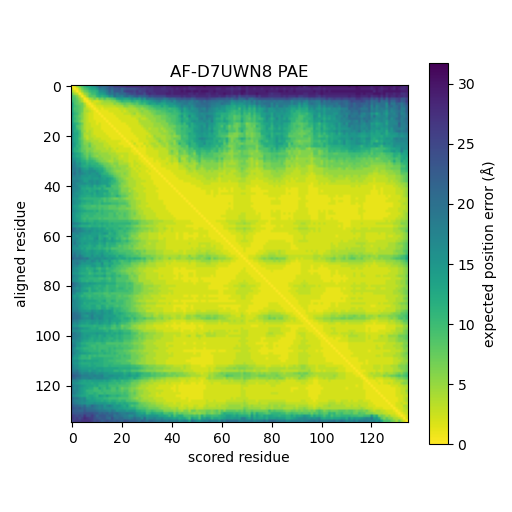95 5.728 -3.838 1.00 97.06 90 ASP A CA 1
ATOM 745 C C . ASP A 1 90 ? -1.711 6.002 -3.257 1.00 97.06 90 ASP A C 1
ATOM 747 O O . ASP A 1 90 ? -1.553 6.420 -2.101 1.00 97.06 90 ASP A O 1
ATOM 751 N N . VAL A 1 91 ? -0.694 5.781 -4.079 1.00 95.62 91 VAL A N 1
ATOM 752 C CA . VAL A 1 91 ? 0.705 5.950 -3.714 1.00 95.62 91 VAL A CA 1
ATOM 753 C C . VAL A 1 91 ? 1.355 6.951 -4.651 1.00 95.62 91 VAL A C 1
ATOM 755 O O . VAL A 1 91 ? 1.569 6.696 -5.836 1.00 95.62 91 VAL A O 1
ATOM 758 N N . ASP A 1 92 ? 1.700 8.104 -4.095 1.00 91.50 92 ASP A N 1
ATOM 759 C CA . ASP A 1 92 ? 2.510 9.090 -4.795 1.00 91.50 92 ASP A CA 1
ATOM 760 C C . ASP A 1 92 ? 3.944 8.544 -4.989 1.00 91.50 92 ASP A C 1
ATOM 762 O O . ASP A 1 92 ? 4.512 8.003 -4.034 1.00 91.50 92 ASP A O 1
ATOM 766 N N . PRO A 1 93 ? 4.538 8.657 -6.192 1.00 85.88 93 PRO A N 1
ATOM 767 C CA . PRO A 1 93 ? 5.901 8.195 -6.464 1.00 85.88 93 PRO A CA 1
ATOM 768 C C . PRO A 1 93 ? 6.960 8.794 -5.527 1.00 85.88 93 PRO A C 1
ATOM 770 O O . PRO A 1 93 ? 7.960 8.130 -5.247 1.00 85.88 93 PRO A O 1
ATOM 773 N N . ASP A 1 94 ? 6.737 10.009 -5.024 1.00 88.44 94 ASP A N 1
ATOM 774 C CA . ASP A 1 94 ? 7.706 10.757 -4.224 1.00 88.44 94 ASP A CA 1
ATOM 775 C C . ASP A 1 94 ? 7.486 10.598 -2.713 1.00 88.44 94 ASP A C 1
ATOM 777 O O . ASP A 1 94 ? 8.309 11.042 -1.904 1.00 88.44 94 ASP A O 1
ATOM 781 N N . THR A 1 95 ? 6.389 9.959 -2.292 1.00 92.94 95 THR A N 1
ATOM 782 C CA . THR A 1 95 ? 6.054 9.827 -0.870 1.00 92.94 95 THR A CA 1
ATOM 783 C C . THR A 1 95 ?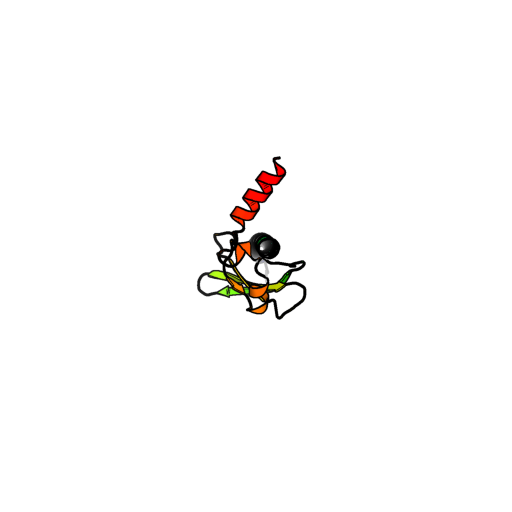 5.662 8.407 -0.471 1.00 92.94 95 THR A C 1
ATOM 785 O O . THR A 1 95 ? 5.531 7.485 -1.274 1.00 92.94 95 THR A O 1
ATOM 788 N N . ASN A 1 96 ? 5.550 8.182 0.836 1.00 95.88 96 ASN A N 1
ATOM 789 C CA . ASN A 1 96 ? 5.097 6.896 1.338 1.00 95.88 96 ASN A CA 1
ATOM 790 C C . ASN A 1 96 ? 3.578 6.907 1.514 1.00 95.88 96 ASN A C 1
ATOM 792 O O . ASN A 1 96 ? 3.025 7.893 1.993 1.00 95.88 96 ASN A O 1
ATOM 796 N N . PHE A 1 97 ? 2.930 5.776 1.247 1.00 97.81 97 PHE A N 1
ATOM 797 C CA . PHE A 1 97 ? 1.524 5.565 1.562 1.00 97.81 97 PHE A CA 1
ATOM 798 C C . PHE A 1 97 ? 1.247 5.869 3.038 1.00 97.81 97 PHE A C 1
ATOM 800 O O . PHE A 1 97 ? 1.933 5.347 3.923 1.00 97.81 97 PHE A O 1
ATOM 807 N N . GLU A 1 98 ? 0.237 6.692 3.312 1.00 97.62 98 GLU A N 1
ATOM 808 C CA . GLU A 1 98 ? -0.175 7.037 4.677 1.00 97.62 98 GLU A CA 1
ATOM 809 C C . GLU A 1 98 ? -1.603 6.582 4.990 1.00 97.62 98 GLU A C 1
ATOM 811 O O . GLU A 1 98 ? -1.812 6.045 6.078 1.00 97.62 98 GLU A O 1
ATOM 816 N N . SER A 1 99 ? -2.561 6.814 4.080 1.00 96.62 99 SER A N 1
ATOM 817 C CA . SER A 1 99 ? -3.972 6.414 4.240 1.00 96.62 99 SER A CA 1
ATOM 818 C C . SER A 1 99 ? -4.862 6.698 3.009 1.00 96.62 99 SER A C 1
ATOM 820 O O . SER A 1 99 ? -6.075 6.786 3.174 1.00 96.62 99 SER A O 1
ATOM 822 N N . SER A 1 100 ? -4.300 6.992 1.830 1.00 95.69 100 SER A N 1
ATOM 823 C CA . SER A 1 100 ? -5.078 7.502 0.681 1.00 95.69 100 SER A CA 1
ATOM 824 C C . SER A 1 100 ? -5.612 6.369 -0.179 1.00 95.69 100 SER A C 1
ATOM 826 O O . SER A 1 100 ? -4.884 5.417 -0.430 1.00 95.69 100 SER A O 1
ATOM 828 N N . GLY A 1 101 ? -6.835 6.497 -0.675 1.00 95.38 101 GLY A N 1
ATOM 829 C CA . GLY A 1 101 ? -7.432 5.518 -1.572 1.00 95.38 101 GLY A CA 1
ATOM 830 C C . GLY A 1 101 ? -8.905 5.284 -1.279 1.00 95.38 101 GLY A C 1
ATOM 831 O O . GLY A 1 101 ? -9.508 5.975 -0.451 1.00 95.38 101 GLY A O 1
ATOM 832 N N . ALA A 1 102 ? -9.474 4.306 -1.971 1.00 96.94 102 ALA A N 1
ATOM 833 C CA . ALA A 1 102 ? -10.872 3.928 -1.851 1.00 96.94 102 ALA A CA 1
ATOM 834 C C . ALA A 1 102 ? -11.014 2.543 -1.216 1.00 96.94 102 ALA A C 1
ATOM 836 O O . ALA A 1 102 ? -10.116 1.705 -1.271 1.00 96.94 102 ALA A O 1
ATOM 837 N N . THR A 1 103 ? -12.173 2.291 -0.619 1.00 97.81 103 THR A N 1
ATOM 838 C CA . THR A 1 103 ? -12.548 0.965 -0.122 1.00 97.81 103 THR A CA 1
ATOM 839 C C . THR A 1 103 ? -13.979 0.658 -0.528 1.00 97.81 103 THR A C 1
ATOM 841 O O . THR A 1 103 ? -14.763 1.567 -0.796 1.00 97.81 103 THR A O 1
ATOM 844 N N . SER A 1 104 ? -14.302 -0.628 -0.605 1.00 98.25 104 SER A N 1
ATOM 845 C CA . SER A 1 104 ? -15.686 -1.104 -0.671 1.00 98.25 104 SER A CA 1
ATOM 846 C C . SER A 1 104 ? -16.475 -0.722 0.584 1.00 98.25 104 SER A C 1
ATOM 848 O O . SER A 1 104 ? -15.906 -0.603 1.672 1.00 98.25 104 SER A O 1
ATOM 850 N N . ASP A 1 105 ? -17.797 -0.609 0.449 1.00 98.06 105 ASP A N 1
ATOM 851 C CA . ASP A 1 105 ? -18.697 -0.383 1.585 1.00 98.06 105 ASP A CA 1
ATOM 852 C C . ASP A 1 105 ? -18.588 -1.520 2.616 1.00 98.06 105 ASP A C 1
ATOM 854 O O . ASP A 1 105 ? -18.709 -1.301 3.823 1.00 98.06 105 ASP A O 1
ATOM 858 N N . GLU A 1 106 ? -18.358 -2.749 2.152 1.00 98.06 106 GLU A N 1
ATOM 859 C CA . GLU A 1 106 ? -18.165 -3.934 2.982 1.00 98.06 106 GLU A CA 1
ATOM 860 C C . GLU A 1 106 ? -16.883 -3.834 3.818 1.00 98.06 106 GLU A C 1
ATOM 862 O O . GLU A 1 106 ? -16.914 -4.120 5.017 1.00 98.06 106 GLU A O 1
ATOM 867 N N . LEU A 1 107 ? -15.775 -3.375 3.223 1.00 98.19 107 LEU A N 1
ATOM 868 C CA . LEU A 1 107 ? -14.518 -3.162 3.939 1.00 98.19 107 LEU A CA 1
ATOM 869 C C . LEU A 1 107 ? -14.591 -1.960 4.890 1.00 98.19 107 LEU A C 1
ATOM 871 O O . LEU A 1 107 ? -14.110 -2.060 6.019 1.00 98.19 107 LEU A O 1
ATOM 875 N N . ASP A 1 108 ? -15.230 -0.855 4.496 1.00 97.12 108 ASP A N 1
ATOM 876 C CA . ASP A 1 108 ? -15.387 0.337 5.349 1.00 97.12 108 ASP A CA 1
ATOM 877 C C . ASP A 1 108 ? -16.153 0.024 6.649 1.00 97.12 108 ASP A C 1
ATOM 879 O O . ASP A 1 108 ? -15.842 0.531 7.732 1.00 97.12 108 ASP A O 1
ATOM 883 N N . ARG A 1 109 ? -17.100 -0.923 6.603 1.00 97.19 109 ARG A N 1
ATOM 884 C CA . ARG A 1 109 ? -17.805 -1.404 7.806 1.00 97.19 109 ARG A CA 1
ATOM 885 C C . ARG A 1 109 ? -16.886 -2.061 8.831 1.00 97.19 109 ARG A C 1
ATOM 887 O O . ARG A 1 109 ? -17.262 -2.105 10.004 1.00 97.19 109 ARG A O 1
ATOM 894 N N . LEU A 1 110 ? -15.719 -2.548 8.410 1.00 97.94 110 LEU A N 1
ATOM 895 C CA . LEU A 1 110 ? -14.722 -3.164 9.281 1.00 97.94 110 LEU A CA 1
ATOM 896 C C . LEU A 1 110 ? -13.776 -2.142 9.918 1.00 97.94 110 LEU A C 1
ATOM 898 O O . LEU A 1 110 ? -12.920 -2.541 10.704 1.00 97.94 110 LEU A O 1
ATOM 902 N N . VAL A 1 111 ? -13.886 -0.840 9.629 1.00 97.88 111 VAL A N 1
ATOM 903 C CA . VAL A 1 111 ? -13.081 0.176 10.322 1.00 97.88 111 VAL A CA 1
ATOM 904 C C . VAL A 1 111 ? -13.353 0.101 11.827 1.00 97.88 111 VAL A C 1
ATOM 906 O O . VAL A 1 111 ? -14.503 0.191 12.271 1.00 97.88 111 VAL A O 1
ATOM 909 N N . LYS A 1 112 ? -12.283 -0.017 12.623 1.00 97.88 112 LYS A N 1
ATOM 910 C CA . LYS A 1 112 ? -12.371 -0.053 14.088 1.00 97.88 112 LYS A CA 1
ATOM 911 C C . LYS A 1 112 ? -13.125 1.161 14.605 1.00 97.88 112 LYS A C 1
ATOM 913 O O . LYS A 1 112 ? -12.948 2.282 14.118 1.00 97.88 112 LYS A O 1
ATOM 918 N N . LYS A 1 113 ? -13.935 0.960 15.642 1.00 95.81 113 LYS A N 1
ATOM 919 C CA . LYS A 1 113 ? -14.819 2.001 16.184 1.00 95.81 113 LYS A CA 1
ATOM 920 C C . LYS A 1 113 ? -14.078 3.294 16.550 1.00 95.81 113 LYS A C 1
ATOM 922 O O . LYS A 1 113 ? -14.602 4.378 16.309 1.00 95.81 113 LYS A O 1
ATOM 927 N N . GLU A 1 114 ? -12.868 3.200 17.091 1.00 94.12 114 GLU A N 1
ATOM 928 C CA . GLU A 1 114 ? -12.018 4.344 17.437 1.00 94.12 114 GLU A CA 1
ATOM 929 C C . GLU A 1 114 ? -11.470 5.118 16.222 1.00 94.12 114 GLU A C 1
ATOM 931 O O . GLU A 1 114 ? -11.074 6.274 16.364 1.00 94.12 114 GLU A O 1
ATOM 936 N N . TYR A 1 115 ? -11.478 4.513 15.031 1.00 93.94 115 TYR A N 1
ATOM 937 C CA . TYR A 1 115 ? -10.950 5.082 13.785 1.00 93.94 115 TYR A CA 1
ATOM 938 C C . TYR A 1 115 ? -12.027 5.409 12.746 1.00 93.94 115 TYR A C 1
ATOM 940 O O . TYR A 1 115 ? -11.705 5.994 11.715 1.00 93.94 115 TYR A O 1
ATOM 948 N N . ARG A 1 116 ? -13.305 5.145 13.051 1.00 89.75 116 ARG A N 1
ATOM 949 C CA . ARG A 1 116 ? -14.485 5.447 12.213 1.00 89.75 116 ARG A CA 1
ATOM 950 C C . ARG A 1 116 ? -14.502 6.852 11.612 1.00 89.75 116 ARG A C 1
ATOM 952 O O . ARG A 1 116 ? -14.927 7.028 10.482 1.00 89.75 116 ARG A O 1
ATOM 959 N N . PHE A 1 117 ? -14.084 7.857 12.380 1.00 89.38 117 PHE A N 1
ATOM 960 C CA . PHE A 1 117 ? -14.064 9.253 11.922 1.00 89.38 117 PHE A CA 1
ATOM 961 C C . PHE A 1 117 ? -12.707 9.678 11.365 1.00 89.38 117 PHE A C 1
ATOM 963 O O . PHE A 1 117 ? -12.612 10.668 10.642 1.00 89.38 117 PHE A O 1
ATOM 970 N N . LYS A 1 118 ? -11.639 8.982 11.764 1.00 94.06 118 LYS A N 1
ATOM 971 C CA . LYS A 1 118 ? -10.269 9.331 11.406 1.00 94.06 118 LYS A CA 1
ATOM 972 C C . LYS A 1 118 ? -9.357 8.124 11.566 1.00 94.06 118 LYS A C 1
ATOM 974 O O . LYS A 1 118 ? -8.903 7.816 12.669 1.00 94.06 118 LYS A O 1
ATOM 979 N N . VAL A 1 119 ? -9.039 7.502 10.438 1.00 96.00 119 VAL A N 1
ATOM 980 C CA . VAL A 1 119 ? -8.004 6.472 10.363 1.00 96.00 119 VAL A CA 1
ATOM 981 C C . VAL A 1 119 ? -6.648 7.028 10.785 1.00 96.00 119 VAL A C 1
ATOM 983 O O . VAL A 1 119 ? -6.311 8.198 10.558 1.00 96.00 119 VAL A O 1
ATOM 986 N N . LYS A 1 120 ? -5.848 6.176 11.417 1.00 97.06 120 LYS A N 1
ATOM 987 C CA . LYS A 1 120 ? -4.482 6.500 11.790 1.00 97.06 120 LYS A CA 1
ATOM 988 C C . LYS A 1 120 ? -3.564 6.306 10.591 1.00 97.06 120 LYS A C 1
ATOM 990 O O . LYS A 1 120 ? -3.527 5.237 9.981 1.00 97.06 120 LYS A O 1
ATOM 995 N N . LYS A 1 121 ? -2.803 7.355 10.286 1.00 97.94 121 LYS A N 1
ATOM 996 C CA . LYS A 1 121 ? -1.770 7.340 9.250 1.00 97.94 121 LYS A CA 1
ATOM 997 C C . LYS A 1 121 ? -0.640 6.375 9.618 1.00 97.94 121 LYS A C 1
ATOM 999 O O . LYS A 1 121 ? -0.286 6.268 10.795 1.00 97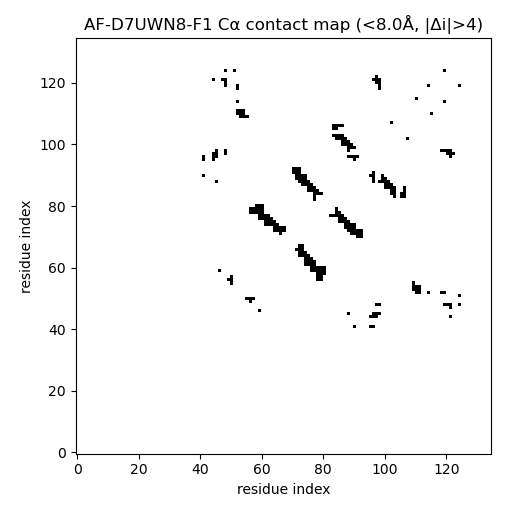.94 121 LYS A O 1
ATOM 1004 N N . VAL A 1 122 ? -0.038 5.729 8.622 1.00 98.19 122 VAL A N 1
ATOM 1005 C CA . VAL A 1 122 ? 1.052 4.754 8.816 1.00 98.19 122 VAL A CA 1
ATOM 1006 C C . VAL A 1 122 ? 2.227 5.322 9.617 1.00 98.19 122 VAL A C 1
ATOM 1008 O O . VAL A 1 122 ? 2.729 4.655 10.518 1.00 98.19 122 VAL A O 1
ATOM 1011 N N . SER A 1 123 ? 2.648 6.558 9.349 1.00 97.62 123 SER A N 1
ATOM 1012 C CA . SER A 1 123 ? 3.697 7.245 10.124 1.00 97.62 123 SER A CA 1
ATOM 1013 C C . SER A 1 123 ? 3.410 7.258 11.629 1.00 97.62 123 SER A C 1
ATOM 1015 O O . SER A 1 123 ? 4.273 6.893 12.425 1.00 97.62 123 SER A O 1
ATOM 1017 N N . LYS A 1 124 ? 2.174 7.585 12.020 1.00 97.75 124 LYS A N 1
ATOM 1018 C CA . LYS A 1 124 ? 1.735 7.589 13.423 1.00 97.75 124 LYS A CA 1
ATOM 1019 C C . LYS A 1 124 ? 1.650 6.194 14.030 1.00 97.75 124 LYS A C 1
ATOM 1021 O O . LYS A 1 124 ? 2.005 6.022 15.190 1.00 97.75 124 LYS A O 1
ATOM 1026 N N . ILE A 1 125 ? 1.243 5.195 13.249 1.00 97.69 125 ILE A N 1
ATOM 1027 C CA . ILE A 1 125 ? 1.260 3.794 13.693 1.00 97.69 125 ILE A CA 1
ATOM 1028 C C . ILE A 1 125 ? 2.693 3.359 14.038 1.00 97.69 125 ILE A C 1
ATOM 1030 O O . ILE A 1 125 ? 2.925 2.760 15.087 1.00 97.69 125 ILE A O 1
ATOM 1034 N N . LEU A 1 126 ? 3.655 3.687 13.171 1.00 96.94 126 LEU A N 1
ATOM 1035 C CA . LEU A 1 126 ? 5.063 3.332 13.356 1.00 96.94 126 LEU A CA 1
ATOM 1036 C C . LEU A 1 126 ? 5.699 4.044 14.559 1.00 96.94 126 LEU A C 1
ATOM 1038 O O . LEU A 1 126 ? 6.498 3.431 15.264 1.00 96.94 126 LEU A O 1
ATOM 1042 N N . GLU A 1 127 ? 5.365 5.315 14.797 1.00 96.56 127 GLU A N 1
ATOM 1043 C CA . GLU A 1 127 ? 5.808 6.059 15.988 1.00 96.56 127 GLU A CA 1
ATOM 1044 C C . GLU A 1 127 ? 5.359 5.352 17.279 1.00 96.56 127 GLU A C 1
ATOM 1046 O O . GLU A 1 127 ? 6.193 5.001 18.112 1.00 96.56 127 GLU A O 1
ATOM 1051 N N . GLU A 1 128 ? 4.071 5.022 17.394 1.00 94.25 128 GLU A N 1
ATOM 1052 C CA . GLU A 1 128 ? 3.520 4.353 18.582 1.00 94.25 128 GLU A CA 1
ATOM 1053 C C . GLU A 1 128 ? 4.101 2.953 18.814 1.00 94.25 128 GLU A C 1
ATOM 1055 O O . GLU A 1 128 ? 4.274 2.522 19.955 1.00 94.25 128 GLU A O 1
ATOM 1060 N N . GLN A 1 129 ? 4.393 2.210 17.744 1.00 93.88 129 GLN A N 1
ATOM 1061 C CA . GLN A 1 129 ? 5.028 0.897 17.862 1.00 93.88 129 GLN A CA 1
ATOM 1062 C C . GLN A 1 129 ? 6.460 1.002 18.402 1.00 93.88 129 GLN A C 1
ATOM 1064 O O . GLN A 1 129 ? 6.850 0.183 19.233 1.00 93.88 129 GLN A O 1
ATOM 1069 N N . LYS A 1 130 ? 7.225 2.020 17.986 1.00 92.88 130 LYS A N 1
ATOM 1070 C CA . LYS A 1 130 ? 8.585 2.264 18.492 1.00 92.88 130 LYS A CA 1
ATOM 1071 C C . LYS A 1 130 ? 8.589 2.667 19.963 1.00 92.88 130 LYS A C 1
ATOM 1073 O O . LYS A 1 130 ? 9.418 2.174 20.725 1.00 92.88 130 LYS A O 1
ATOM 1078 N N . GLU A 1 131 ? 7.657 3.522 20.376 1.00 91.62 131 GLU A N 1
ATOM 1079 C CA . GLU A 1 131 ? 7.527 3.945 21.776 1.00 91.62 131 GLU A CA 1
ATOM 1080 C C . GLU A 1 131 ? 7.208 2.760 22.697 1.00 91.62 131 GLU A C 1
ATOM 1082 O O . GLU A 1 131 ? 7.834 2.612 23.748 1.00 91.62 131 GLU A O 1
ATOM 1087 N N . LYS A 1 132 ? 6.304 1.868 22.264 1.00 87.00 132 LYS A N 1
ATOM 1088 C CA . LYS A 1 132 ? 5.941 0.642 22.997 1.00 87.00 132 LYS A CA 1
ATOM 1089 C C . LYS A 1 132 ? 7.072 -0.376 23.112 1.00 87.00 132 LYS A C 1
ATOM 1091 O O . LYS A 1 132 ? 7.070 -1.149 24.054 1.00 87.00 132 LYS A O 1
ATOM 1096 N N . GLN A 1 133 ? 7.988 -0.418 22.147 1.00 79.31 133 GLN A N 1
ATOM 1097 C CA . GLN A 1 133 ? 9.155 -1.310 22.179 1.00 79.31 133 GLN A CA 1
ATOM 1098 C C . GLN A 1 133 ? 10.315 -0.743 23.008 1.00 79.31 133 GLN A C 1
ATOM 1100 O O . GLN A 1 133 ? 11.252 -1.470 23.323 1.00 79.31 133 GLN A O 1
ATOM 1105 N N . SER A 1 134 ? 10.274 0.554 23.321 1.00 71.81 134 SER A N 1
ATOM 1106 C CA . SER A 1 134 ? 11.311 1.250 24.091 1.00 71.81 134 SER A CA 1
ATOM 1107 C C . SER A 1 134 ? 11.034 1.258 25.603 1.00 71.81 134 SER A C 1
ATOM 1109 O O . SER A 1 134 ? 11.820 1.838 26.350 1.00 71.81 134 SER A O 1
ATOM 1111 N N . HIS A 1 135 ? 9.926 0.646 26.036 1.00 53.19 135 HIS A N 1
ATOM 1112 C CA . HIS A 1 135 ? 9.498 0.466 27.427 1.00 53.19 135 HIS A CA 1
ATOM 1113 C C . HIS A 1 135 ? 9.391 -1.028 27.736 1.00 53.19 135 HIS A C 1
ATOM 1115 O O . HIS A 1 135 ? 9.683 -1.397 28.894 1.00 53.19 135 HIS A O 1
#

InterPro domains:
  IPR009881 Protein of unknown function DUF1433 [PF07252] (40-125)

Mean predicted aligned error: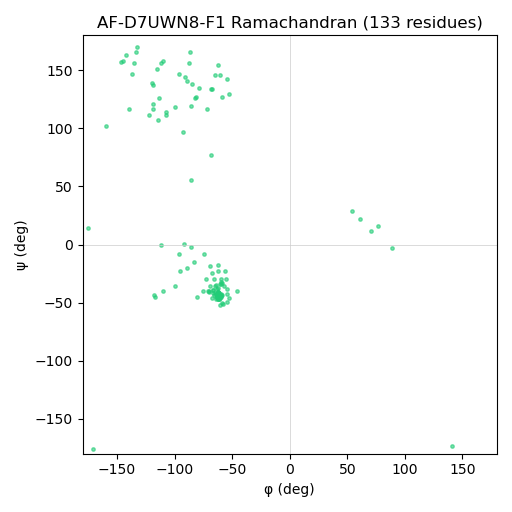 6.77 Å

Foldseek 3Di:
DDPPDPCVVVVVVVVVVVVVVVVVVVVVVVVVVVVVVLVVQQVVLVLLQLVVFFPPFDDKDWDDWDADPVRWIWTKTATPPDPQFIWIFTHHPVDHGFPDTDTHPVNLVRGPPVCNPHGGTSVRSVVVVVVVVVD

Secondary structure (DSSP, 8-state):
-----HHHHHHHHHHHHHHHHHHHHHHHHHHHHHHHHHHHHHHHHHHHHHHHHBTT---EEEEEEEE-TTSPEEEEEEETTEEEEEEEEEE-TTS--SS-EEE-HHHHTTB-TTTTT-PPPHHHHHHHHHHHH--

Sequence (135 aa):
MKLKNNYRIIIPILATILIVILLGGWHMHKKEQEKEAILEKQKSRIELFYKYNYEGIKKITYTDIHTIPTGTYVIEGYVNDDPELKFDADVDPDTNFESSGATSDELDRLVKKEYRFKVKKVSKILEEQKEKQSH

Radius of gyration: 24.28 Å; Cα contacts (8 Å, |Δi|>4): 152; chains: 1; bounding box: 61×26×83 Å

Nearest PDB structures (foldseek):
  8yfy-assembly1_A-2  TM=3.251E-01  e=2.966E+00  Saccharolobus shibatae
  8yfz-assembly1_A-2  TM=3.211E-01  e=2.621E+00  Saccharolobus shibatae

pLDDT: mean 91.86, std 10.39, range [43.16, 98.69]

Organism: NCBI:txid525367